Protein AF-D9CIC7-F1 (afdb_monomer_lite)

pLDDT: mean 97.39, std 2.64, range [76.44, 98.81]

Structure (mmCIF, N/CA/C/O backbone):
data_AF-D9CIC7-F1
#
_entry.id   AF-D9CIC7-F1
#
loop_
_atom_site.group_PDB
_atom_site.id
_atom_site.type_symbol
_atom_site.label_atom_id
_atom_site.label_alt_id
_atom_site.label_comp_id
_atom_site.label_asym_id
_atom_site.label_entity_id
_atom_site.label_seq_id
_atom_site.pdbx_PDB_ins_code
_atom_site.Cartn_x
_atom_site.Cartn_y
_atom_site.Cartn_z
_atom_site.occupancy
_atom_site.B_iso_or_equiv
_atom_site.auth_seq_id
_atom_site.auth_comp_id
_atom_site.auth_asym_id
_atom_site.auth_atom_id
_atom_site.p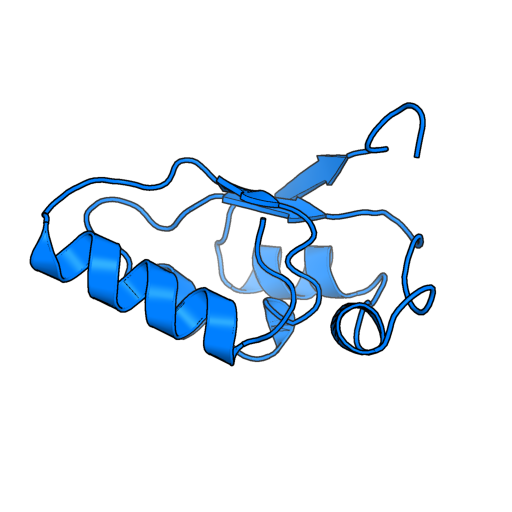dbx_PDB_model_num
ATOM 1 N N . HIS A 1 1 ? 4.425 7.455 4.649 1.00 94.12 1 HIS A N 1
ATOM 2 C CA . HIS A 1 1 ? 5.619 6.929 3.968 1.00 94.12 1 HIS A CA 1
ATOM 3 C C . HIS A 1 1 ? 6.043 5.707 4.752 1.00 94.12 1 HIS A C 1
ATOM 5 O O . HIS A 1 1 ? 6.456 5.871 5.888 1.00 94.12 1 HIS A O 1
ATOM 11 N N . CYS A 1 2 ? 5.811 4.517 4.210 1.00 97.25 2 CYS A N 1
ATOM 12 C CA . CYS A 1 2 ? 6.092 3.241 4.872 1.00 97.25 2 CYS A CA 1
ATOM 13 C C . CYS A 1 2 ? 6.610 2.298 3.798 1.00 97.25 2 CYS A C 1
ATOM 15 O O . CYS A 1 2 ? 6.051 2.293 2.702 1.00 97.25 2 CYS A O 1
ATOM 17 N N . TYR A 1 3 ? 7.650 1.532 4.084 1.00 97.62 3 TYR A N 1
ATOM 18 C CA . TYR A 1 3 ? 8.282 0.666 3.096 1.00 97.62 3 TYR A CA 1
ATOM 19 C C . TYR A 1 3 ? 8.071 -0.795 3.463 1.00 97.62 3 TYR A C 1
ATOM 21 O O . TYR A 1 3 ? 7.574 -1.568 2.640 1.00 97.62 3 TYR A O 1
ATOM 29 N N . GLU A 1 4 ? 8.405 -1.129 4.707 1.00 98.31 4 GLU A N 1
ATOM 30 C CA . GLU A 1 4 ? 8.444 -2.488 5.225 1.00 98.31 4 GLU A CA 1
ATOM 31 C C . GLU A 1 4 ? 7.124 -2.870 5.908 1.00 98.31 4 GLU A C 1
ATOM 33 O O . GLU A 1 4 ? 6.365 -2.023 6.387 1.00 98.31 4 GLU A O 1
ATOM 38 N N . ALA A 1 5 ? 6.853 -4.172 6.001 1.00 98.50 5 ALA A N 1
ATOM 39 C CA . ALA A 1 5 ? 5.670 -4.705 6.676 1.00 98.50 5 ALA A CA 1
ATOM 40 C C . ALA A 1 5 ? 5.569 -4.251 8.142 1.00 98.50 5 ALA A C 1
ATOM 42 O O . ALA A 1 5 ? 4.470 -4.019 8.646 1.00 98.50 5 ALA A O 1
ATOM 43 N N . VAL A 1 6 ? 6.713 -4.069 8.808 1.00 98.25 6 VAL A N 1
ATOM 44 C CA . VAL A 1 6 ? 6.784 -3.576 10.191 1.00 98.25 6 VAL A CA 1
ATOM 45 C C . VAL A 1 6 ? 6.349 -2.113 10.316 1.00 98.25 6 VAL A C 1
ATOM 47 O O . VAL A 1 6 ? 5.655 -1.771 11.273 1.00 98.25 6 VAL A O 1
ATOM 50 N N . ASP A 1 7 ? 6.663 -1.268 9.327 1.00 98.25 7 ASP A N 1
ATOM 51 C CA . ASP A 1 7 ? 6.209 0.128 9.293 1.00 98.25 7 ASP A CA 1
ATOM 52 C C . ASP A 1 7 ?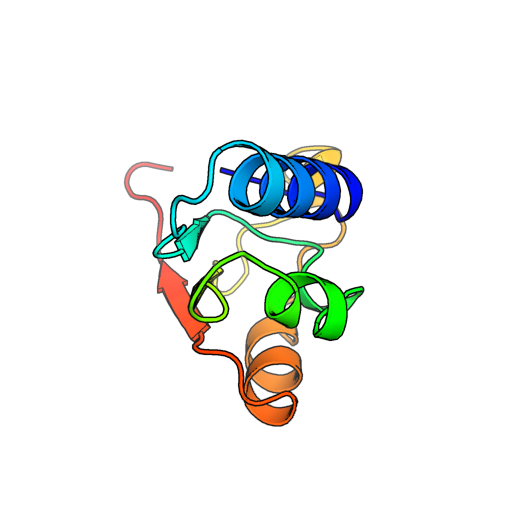 4.687 0.192 9.139 1.00 98.25 7 ASP A C 1
ATOM 54 O O . ASP A 1 7 ? 4.004 0.997 9.776 1.00 98.25 7 ASP A O 1
ATOM 58 N N . LEU A 1 8 ? 4.151 -0.673 8.271 1.00 98.62 8 LEU A N 1
ATOM 59 C CA . LEU A 1 8 ? 2.720 -0.778 8.004 1.00 98.62 8 LEU A CA 1
ATOM 60 C C . LEU A 1 8 ? 1.966 -1.232 9.257 1.00 98.62 8 LEU A C 1
ATOM 62 O O . LEU A 1 8 ? 0.943 -0.634 9.591 1.00 98.62 8 LEU A O 1
ATOM 66 N N . ASP A 1 9 ? 2.480 -2.239 9.971 1.00 98.69 9 ASP A N 1
ATOM 67 C CA . ASP A 1 9 ? 1.881 -2.732 11.218 1.00 98.69 9 ASP A CA 1
ATOM 68 C C . ASP A 1 9 ? 1.867 -1.651 12.297 1.00 98.69 9 ASP A C 1
ATOM 70 O O . ASP A 1 9 ? 0.819 -1.381 12.890 1.00 98.69 9 ASP A O 1
ATOM 74 N N . ALA A 1 10 ? 2.996 -0.963 12.490 1.00 98.75 10 ALA A N 1
ATOM 75 C CA . ALA A 1 10 ? 3.096 0.136 13.440 1.00 98.75 10 ALA A CA 1
ATOM 76 C C . ALA A 1 10 ? 2.049 1.221 13.149 1.00 98.75 10 ALA A C 1
ATOM 78 O O . ALA A 1 10 ? 1.298 1.615 14.044 1.00 98.75 10 ALA A O 1
ATOM 79 N N . MET A 1 11 ? 1.923 1.649 11.890 1.00 98.69 11 MET A N 1
ATOM 80 C CA . MET A 1 11 ? 0.925 2.647 11.514 1.00 98.69 11 MET A CA 1
ATOM 81 C C . MET A 1 11 ? -0.508 2.139 11.687 1.00 98.69 11 MET A C 1
ATOM 83 O O . MET A 1 11 ? -1.345 2.873 12.207 1.00 98.69 11 MET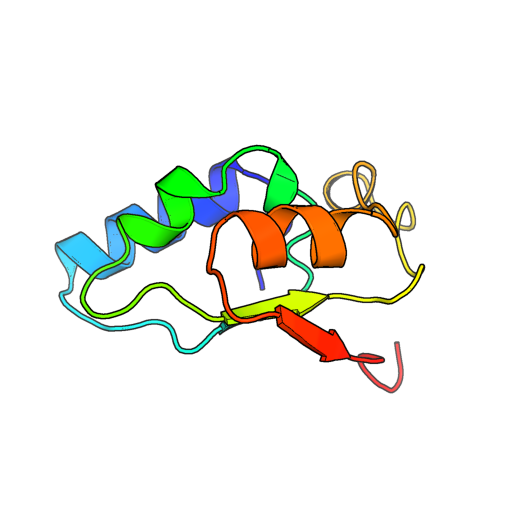 A O 1
ATOM 87 N N . VAL A 1 12 ? -0.805 0.891 11.314 1.00 98.69 12 VAL A N 1
ATOM 88 C CA . VAL A 1 12 ? -2.126 0.273 11.526 1.00 98.69 12 VAL A CA 1
ATOM 89 C C . VAL A 1 12 ? -2.488 0.242 13.013 1.00 98.69 12 VAL A C 1
ATOM 91 O O . VAL A 1 12 ? -3.613 0.600 13.375 1.00 98.69 12 VAL A O 1
ATOM 94 N N . ARG A 1 13 ? -1.549 -0.104 13.897 1.00 98.81 13 ARG A N 1
ATOM 95 C CA . ARG A 1 13 ? -1.755 -0.060 15.353 1.00 98.81 13 ARG A CA 1
ATOM 96 C C . ARG A 1 13 ? -2.036 1.361 15.840 1.00 98.81 13 ARG A C 1
ATOM 98 O O . ARG A 1 13 ? -3.029 1.565 16.534 1.00 98.81 13 ARG A O 1
ATOM 105 N N . ILE A 1 14 ? -1.252 2.342 15.389 1.00 98.69 14 ILE A N 1
ATOM 106 C CA . ILE A 1 14 ? -1.435 3.761 15.733 1.00 98.69 14 ILE A CA 1
ATOM 107 C C . ILE A 1 14 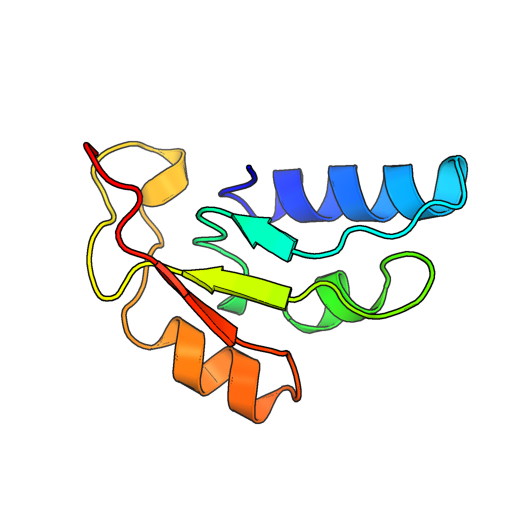? -2.810 4.275 15.264 1.00 98.69 14 ILE A C 1
ATOM 109 O O . ILE A 1 14 ? -3.490 4.968 16.022 1.00 98.69 14 ILE A O 1
ATOM 113 N N . THR A 1 15 ? -3.279 3.894 14.065 1.00 98.69 15 THR A N 1
ATOM 114 C CA . THR A 1 15 ? -4.634 4.272 13.606 1.00 98.69 15 THR A CA 1
ATOM 115 C C . THR A 1 15 ? -5.725 3.763 14.545 1.00 98.69 15 THR A C 1
ATOM 117 O O . THR A 1 15 ? -6.710 4.457 14.787 1.00 98.69 15 THR A O 1
ATOM 120 N N . ASN A 1 16 ? -5.549 2.560 15.100 1.00 98.75 16 ASN A N 1
ATOM 121 C CA . ASN A 1 16 ? -6.503 1.941 16.014 1.00 98.75 16 ASN A CA 1
ATOM 122 C C . ASN A 1 16 ? -6.417 2.499 17.435 1.00 98.75 16 ASN A C 1
ATOM 124 O O . ASN A 1 16 ? -7.444 2.529 18.112 1.00 98.75 16 ASN A O 1
ATOM 128 N N . GLU A 1 17 ? -5.240 2.935 17.877 1.00 98.81 17 GLU A N 1
ATOM 129 C CA . GLU A 1 17 ? -5.033 3.581 19.175 1.00 98.81 17 GLU A CA 1
ATOM 130 C C . GLU A 1 17 ? -5.699 4.960 19.213 1.00 98.81 17 GLU A C 1
ATOM 132 O O . GLU A 1 17 ? -6.543 5.220 20.067 1.00 98.81 17 GLU A O 1
ATOM 137 N N . PHE A 1 18 ? -5.405 5.803 18.221 1.00 98.69 18 PHE A N 1
ATOM 138 C CA . PHE A 1 18 ? -5.857 7.199 18.190 1.00 98.69 18 PHE A CA 1
ATOM 139 C C . PHE A 1 18 ? -7.082 7.445 17.299 1.00 98.69 18 PHE A C 1
ATOM 141 O O . PHE A 1 18 ? -7.513 8.584 17.141 1.00 98.69 18 PHE A O 1
ATOM 148 N N . LYS A 1 19 ? -7.662 6.385 16.725 1.00 98.50 19 LYS A N 1
ATOM 149 C CA . LYS A 1 19 ? -8.933 6.409 15.978 1.00 98.50 19 LYS A CA 1
ATOM 150 C C . LYS A 1 19 ? -8.956 7.405 14.809 1.00 98.50 19 LYS A C 1
ATOM 152 O O . LYS A 1 19 ? -9.935 8.124 14.617 1.00 98.50 19 LYS A O 1
ATOM 157 N N . PHE A 1 20 ? -7.910 7.405 13.983 1.00 98.50 20 PHE A N 1
ATOM 158 C CA . PHE A 1 20 ? -7.862 8.183 12.737 1.00 98.50 20 PHE A CA 1
ATOM 159 C C . PHE A 1 20 ? -7.665 7.284 11.518 1.00 98.50 20 PHE A C 1
ATOM 161 O O . PHE A 1 20 ? -7.096 6.201 11.617 1.00 98.50 20 PHE A O 1
ATOM 168 N N . SER A 1 21 ? -8.125 7.734 10.352 1.00 98.06 21 SER A N 1
ATOM 169 C CA . SER A 1 21 ? -7.959 6.989 9.102 1.00 98.06 21 SER A CA 1
ATOM 170 C C . SER A 1 21 ? -6.761 7.487 8.300 1.00 98.06 21 SER A C 1
ATOM 172 O O . SER A 1 21 ? -6.535 8.689 8.173 1.00 98.06 21 SER A O 1
ATOM 174 N N . ILE A 1 22 ? -6.025 6.549 7.704 1.00 98.25 22 ILE A N 1
ATOM 175 C CA . ILE A 1 22 ? -4.975 6.837 6.724 1.00 98.25 22 ILE A CA 1
ATOM 176 C C . ILE A 1 22 ? -5.588 6.738 5.328 1.00 98.25 22 ILE A C 1
ATOM 178 O O . ILE A 1 22 ? -6.182 5.723 4.975 1.00 98.25 22 ILE A O 1
ATOM 182 N N . ALA A 1 23 ? -5.423 7.784 4.519 1.00 98.12 23 ALA A N 1
ATOM 183 C CA . ALA A 1 23 ? -5.913 7.782 3.143 1.00 98.12 23 ALA A CA 1
ATOM 184 C C . ALA A 1 23 ? -5.105 6.827 2.249 1.00 98.12 23 ALA A C 1
ATOM 186 O O . ALA A 1 23 ? -5.687 6.055 1.486 1.00 98.12 23 ALA A O 1
ATOM 187 N N . ALA A 1 24 ? -3.772 6.867 2.353 1.00 98.31 24 ALA A N 1
ATOM 188 C CA . ALA A 1 24 ? -2.888 6.013 1.573 1.00 98.31 24 ALA A CA 1
ATOM 189 C C . ALA A 1 24 ? -1.534 5.760 2.253 1.00 98.31 24 ALA A C 1
ATOM 191 O O . ALA A 1 24 ? -0.978 6.641 2.914 1.00 98.31 24 ALA A O 1
ATOM 192 N N . PHE A 1 25 ? -0.962 4.582 2.009 1.00 98.44 25 PHE A N 1
ATOM 193 C CA . PHE A 1 25 ? 0.456 4.314 2.231 1.00 98.44 25 PHE A CA 1
ATOM 194 C C . PHE A 1 25 ? 1.261 4.644 0.972 1.00 98.44 25 PHE A C 1
ATOM 196 O O . PHE A 1 25 ? 0.893 4.249 -0.128 1.00 98.44 25 PHE A O 1
ATOM 203 N N . HIS A 1 26 ? 2.372 5.360 1.146 1.00 98.06 26 HIS A N 1
ATOM 204 C CA . HIS A 1 26 ? 3.295 5.744 0.071 1.00 98.06 26 HIS A CA 1
ATOM 205 C C . HIS A 1 26 ? 4.575 4.912 0.131 1.00 98.06 26 HIS A C 1
ATOM 207 O O . HIS A 1 26 ? 5.055 4.646 1.237 1.00 98.06 26 HIS A O 1
ATOM 213 N N . HIS A 1 27 ? 5.138 4.615 -1.048 1.00 96.69 27 HIS A N 1
ATOM 214 C CA . HIS A 1 27 ? 6.248 3.681 -1.316 1.00 96.69 27 HIS A CA 1
ATOM 215 C C . HIS A 1 27 ? 5.812 2.231 -1.159 1.00 96.69 27 HIS A C 1
ATOM 217 O O . HIS A 1 27 ? 5.744 1.509 -2.147 1.00 96.69 27 HIS A O 1
ATOM 223 N N . ALA A 1 28 ? 5.425 1.855 0.059 1.00 97.25 28 ALA A N 1
ATOM 224 C CA . ALA A 1 28 ? 4.595 0.700 0.368 1.00 97.25 28 ALA A CA 1
ATOM 225 C C . ALA A 1 28 ? 5.101 -0.616 -0.255 1.00 97.25 28 ALA A C 1
ATOM 227 O O . ALA A 1 28 ? 4.312 -1.463 -0.680 1.00 97.25 28 ALA A O 1
ATOM 228 N N . HIS A 1 29 ? 6.426 -0.772 -0.323 1.00 97.88 29 HIS A N 1
ATOM 229 C CA . HIS A 1 29 ? 7.077 -1.808 -1.120 1.00 97.88 29 HIS A CA 1
ATOM 230 C C . HIS A 1 29 ? 6.749 -3.226 -0.658 1.00 97.88 29 HIS A C 1
ATOM 232 O O . HIS A 1 29 ? 6.687 -4.112 -1.500 1.00 97.88 29 HIS A O 1
ATOM 238 N N . GLU A 1 30 ? 6.480 -3.437 0.631 1.00 98.38 30 GLU A N 1
ATOM 239 C CA . GLU A 1 30 ? 6.163 -4.753 1.198 1.00 98.38 30 GLU A CA 1
ATOM 240 C C . GLU A 1 30 ? 4.662 -5.018 1.390 1.00 98.38 30 GLU A C 1
ATOM 242 O O . GLU A 1 30 ? 4.275 -6.038 1.954 1.00 98.38 30 GLU A O 1
ATOM 247 N N . THR A 1 31 ? 3.781 -4.145 0.898 1.00 98.38 31 THR A N 1
ATOM 248 C CA . THR A 1 31 ? 2.325 -4.306 1.085 1.00 98.38 31 THR A CA 1
ATOM 249 C C . THR A 1 31 ? 1.761 -5.615 0.532 1.00 98.38 31 THR A C 1
ATOM 251 O O . THR A 1 31 ? 0.849 -6.175 1.138 1.00 98.38 31 THR A O 1
ATOM 254 N N . PHE A 1 32 ? 2.310 -6.140 -0.570 1.00 98.06 32 PHE A N 1
ATOM 255 C CA . PHE A 1 32 ? 1.893 -7.429 -1.141 1.00 98.06 32 PHE A CA 1
ATOM 256 C C . PHE A 1 32 ? 2.182 -8.629 -0.227 1.00 98.06 32 PHE A C 1
ATOM 258 O O . PHE A 1 32 ? 1.571 -9.677 -0.406 1.00 98.06 32 PHE A O 1
ATOM 265 N N . LEU A 1 33 ? 3.083 -8.489 0.752 1.00 98.38 33 LEU A N 1
ATOM 266 C CA . LEU A 1 33 ? 3.375 -9.535 1.735 1.00 98.38 33 LEU A CA 1
ATOM 267 C C . LEU A 1 33 ? 2.314 -9.597 2.840 1.00 98.38 33 LEU A C 1
ATOM 269 O O . LEU A 1 33 ? 2.167 -10.623 3.499 1.00 98.38 33 LEU A O 1
ATOM 273 N N . VAL A 1 34 ? 1.592 -8.495 3.065 1.00 98.50 34 VAL A N 1
ATOM 274 C CA . VAL A 1 34 ? 0.682 -8.318 4.206 1.00 98.50 34 VAL A CA 1
ATOM 275 C C . VAL A 1 34 ? -0.650 -7.641 3.821 1.00 98.50 34 VAL A C 1
ATOM 277 O O . VAL A 1 34 ? -1.097 -6.721 4.508 1.00 98.50 34 VAL A O 1
ATOM 280 N N . PRO A 1 35 ? -1.355 -8.073 2.758 1.00 98.31 35 PRO A N 1
ATOM 281 C CA . PRO A 1 35 ? -2.572 -7.397 2.296 1.00 98.31 35 PRO A CA 1
ATOM 282 C C . PRO A 1 35 ? -3.675 -7.347 3.366 1.00 98.31 35 PRO A C 1
ATOM 284 O O . PRO A 1 35 ? -4.375 -6.342 3.502 1.00 98.31 35 PRO A O 1
ATOM 287 N N . ASP A 1 36 ? -3.808 -8.396 4.179 1.00 98.62 36 ASP A N 1
ATOM 288 C CA . ASP A 1 36 ? -4.824 -8.444 5.235 1.00 98.62 36 ASP A CA 1
ATOM 289 C C . ASP A 1 36 ? -4.477 -7.578 6.451 1.00 98.62 36 ASP A C 1
ATOM 291 O O . ASP A 1 36 ? -5.375 -7.193 7.197 1.00 98.62 36 ASP A O 1
ATOM 295 N N . LEU A 1 37 ? -3.206 -7.205 6.641 1.00 98.69 37 LEU A N 1
ATOM 296 C CA . LEU A 1 37 ? -2.817 -6.231 7.662 1.00 98.69 37 LEU A CA 1
ATOM 297 C C . LEU A 1 37 ? -3.392 -4.848 7.342 1.00 98.69 37 LEU A C 1
ATOM 299 O O . LEU A 1 37 ? -3.929 -4.184 8.225 1.00 98.69 37 LEU A O 1
ATOM 303 N N . LEU A 1 38 ? -3.354 -4.440 6.072 1.00 98.56 38 LEU A N 1
ATOM 304 C CA . LEU A 1 38 ? -3.872 -3.141 5.630 1.00 98.56 38 LEU A CA 1
ATOM 305 C C . LEU A 1 38 ? -5.377 -3.004 5.884 1.00 98.56 38 LEU A C 1
ATOM 307 O O . LEU A 1 38 ? -5.864 -1.916 6.192 1.00 98.56 38 LEU A O 1
ATOM 311 N N . LYS A 1 39 ? -6.112 -4.120 5.818 1.00 98.62 39 LYS A N 1
ATOM 312 C CA . LYS A 1 39 ? -7.551 -4.172 6.105 1.00 98.62 39 LYS A CA 1
ATOM 313 C C . LYS A 1 39 ? -7.888 -3.973 7.585 1.00 98.62 39 LYS A C 1
ATOM 315 O O . LYS A 1 39 ? -9.040 -3.699 7.899 1.00 98.62 39 LYS A O 1
ATOM 320 N N . LYS A 1 40 ? -6.904 -4.094 8.482 1.00 98.69 40 LYS A N 1
ATOM 321 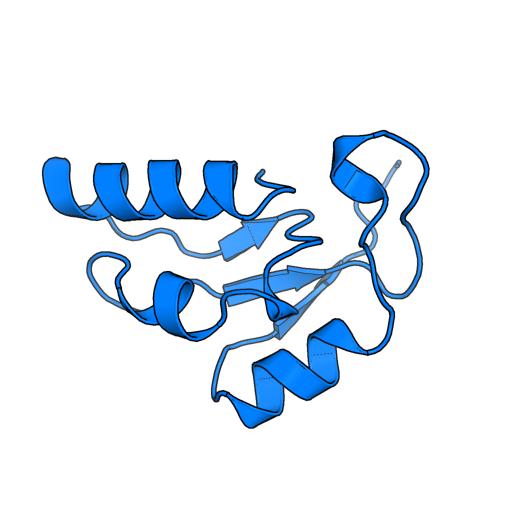C CA . LYS A 1 40 ? -7.069 -3.888 9.931 1.00 98.69 40 LYS A CA 1
ATOM 322 C C . LYS A 1 40 ? -6.885 -2.429 10.358 1.00 98.69 40 LYS A C 1
ATOM 324 O O . LYS A 1 40 ? -7.031 -2.132 11.542 1.00 98.69 40 LYS A O 1
ATOM 329 N N . ALA A 1 41 ? -6.537 -1.523 9.442 1.00 98.56 41 ALA A N 1
ATOM 330 C CA . ALA A 1 41 ? -6.464 -0.097 9.745 1.00 98.56 41 ALA A CA 1
ATOM 331 C C . ALA A 1 41 ? -7.818 0.434 10.236 1.00 98.56 41 ALA A C 1
ATOM 333 O O . ALA A 1 41 ? -8.875 -0.016 9.790 1.00 98.56 41 ALA A O 1
ATOM 334 N N . TYR A 1 42 ? -7.791 1.424 11.125 1.00 98.75 42 TYR A N 1
ATOM 335 C CA . TYR A 1 42 ? -9.019 2.030 11.618 1.00 98.75 42 TYR A CA 1
ATOM 336 C C . TYR A 1 42 ? -9.785 2.765 10.504 1.00 98.75 42 TYR A C 1
ATOM 338 O O . TYR A 1 42 ? -9.257 3.636 9.802 1.00 98.75 42 TYR A O 1
ATOM 346 N N . GLY A 1 43 ? -11.072 2.442 10.376 1.00 97.69 43 GLY A N 1
ATOM 347 C CA . GLY A 1 43 ? -11.939 2.958 9.323 1.00 97.69 43 GLY A CA 1
ATOM 348 C C . GLY A 1 43 ? -11.868 2.098 8.063 1.00 97.69 43 GLY A C 1
ATOM 349 O O . GLY A 1 43 ? -12.191 0.914 8.097 1.00 97.69 43 GLY A O 1
ATOM 350 N N . LYS A 1 44 ? -11.520 2.708 6.926 1.00 97.50 44 LYS A N 1
ATOM 351 C CA . LYS A 1 44 ? -11.407 2.001 5.641 1.00 97.50 44 LYS A CA 1
ATOM 352 C C . LYS A 1 44 ? -9.954 1.575 5.399 1.00 97.50 44 LYS A C 1
ATOM 354 O O . LYS A 1 44 ? -9.057 2.324 5.786 1.00 97.50 44 LYS A O 1
ATOM 359 N N . PRO A 1 45 ? -9.710 0.448 4.702 1.00 98.31 45 PRO A N 1
ATOM 360 C CA . PRO A 1 45 ? -8.365 0.079 4.276 1.00 98.31 45 PRO A CA 1
ATOM 361 C C . PRO A 1 45 ? -7.713 1.227 3.480 1.00 98.31 45 PRO A C 1
ATOM 363 O O . PRO A 1 45 ? -8.350 1.736 2.546 1.00 98.31 45 PRO A O 1
ATOM 366 N N . PRO A 1 46 ? -6.481 1.650 3.819 1.00 98.50 46 PRO A N 1
ATOM 367 C CA . PRO A 1 46 ? -5.781 2.694 3.087 1.00 98.50 46 PRO A CA 1
ATOM 368 C C . PRO A 1 46 ? -5.519 2.270 1.644 1.00 98.50 46 PRO A C 1
ATOM 370 O O . PRO A 1 46 ? -5.288 1.091 1.362 1.00 98.50 46 PRO A O 1
ATOM 373 N N . ALA A 1 47 ? -5.505 3.235 0.726 1.00 98.62 47 ALA A N 1
ATOM 374 C CA . ALA A 1 47 ? -4.978 2.990 -0.609 1.00 98.62 47 ALA A CA 1
ATOM 375 C C . ALA A 1 47 ? -3.463 2.725 -0.554 1.00 98.62 47 ALA A C 1
ATOM 377 O O . ALA A 1 47 ? -2.778 3.079 0.408 1.00 98.62 47 ALA A O 1
ATOM 378 N N . VAL A 1 48 ? -2.924 2.126 -1.609 1.00 98.69 48 VAL A N 1
ATOM 379 C CA . VAL A 1 48 ? -1.498 1.829 -1.722 1.00 98.69 48 VAL A CA 1
ATOM 380 C C . VAL A 1 48 ? -0.930 2.556 -2.934 1.00 98.69 48 VAL A C 1
ATOM 382 O O . VAL A 1 48 ? -1.271 2.238 -4.071 1.00 98.69 48 VAL A O 1
ATOM 385 N N . ALA A 1 49 ? -0.086 3.557 -2.679 1.00 98.31 49 ALA A N 1
ATOM 386 C CA . ALA A 1 49 ? 0.575 4.364 -3.695 1.00 98.31 49 ALA A CA 1
ATOM 387 C C . ALA A 1 49 ? 1.955 3.781 -4.034 1.00 98.31 49 ALA A C 1
ATOM 389 O O . ALA A 1 49 ? 2.904 3.898 -3.248 1.00 98.31 49 ALA A O 1
ATOM 390 N N . LEU A 1 50 ? 2.052 3.168 -5.214 1.00 97.94 50 LEU A N 1
ATOM 391 C CA . LEU A 1 50 ? 3.192 2.376 -5.670 1.00 97.94 50 LEU A CA 1
ATOM 392 C C . LEU A 1 50 ? 3.898 3.016 -6.860 1.00 97.94 50 LEU A C 1
ATOM 394 O O . LEU A 1 50 ? 3.290 3.701 -7.682 1.00 97.94 50 LEU A O 1
ATOM 398 N N . PHE A 1 51 ? 5.187 2.725 -6.978 1.00 97.00 51 PHE A N 1
ATOM 399 C CA . PHE A 1 51 ? 5.923 2.931 -8.218 1.00 97.00 51 PHE A CA 1
ATOM 400 C C . PHE A 1 51 ? 5.645 1.797 -9.205 1.00 97.00 51 PHE A C 1
ATOM 402 O O . PHE A 1 51 ? 5.313 0.686 -8.797 1.00 97.00 51 PHE A O 1
ATOM 409 N N . ALA A 1 52 ? 5.847 2.058 -10.499 1.00 95.50 52 ALA A N 1
ATOM 410 C CA . ALA A 1 52 ? 5.851 0.995 -11.504 1.00 95.50 52 ALA A CA 1
ATOM 411 C C . ALA A 1 52 ? 7.039 0.040 -11.291 1.00 95.50 52 ALA A C 1
ATOM 413 O O . ALA A 1 52 ? 6.850 -1.164 -11.163 1.00 95.50 52 ALA A O 1
ATOM 414 N N . THR A 1 53 ? 8.256 0.588 -11.217 1.00 95.31 53 THR A N 1
ATOM 415 C CA . THR A 1 53 ? 9.499 -0.199 -11.098 1.00 95.31 53 THR A CA 1
ATOM 416 C C . THR A 1 53 ? 10.576 0.444 -10.217 1.00 95.31 53 THR A C 1
ATOM 418 O O . THR A 1 53 ? 11.598 -0.191 -9.962 1.00 95.31 53 THR A O 1
ATOM 421 N N . ASN A 1 54 ? 10.381 1.677 -9.728 1.00 95.56 54 ASN A N 1
ATOM 422 C CA . ASN A 1 54 ? 11.379 2.355 -8.896 1.00 95.56 54 ASN A CA 1
ATOM 423 C C . ASN A 1 54 ? 11.455 1.703 -7.505 1.00 95.56 54 ASN A C 1
ATOM 425 O O . ASN A 1 54 ? 10.589 1.926 -6.661 1.00 95.56 54 ASN A O 1
ATOM 429 N N . ALA A 1 55 ? 12.466 0.866 -7.290 1.00 95.12 55 ALA A N 1
ATOM 430 C CA . ALA A 1 55 ? 12.699 0.088 -6.074 1.00 95.12 55 ALA A CA 1
ATOM 431 C C . ALA A 1 55 ? 14.204 -0.191 -5.909 1.00 95.12 55 ALA A C 1
ATOM 433 O O . ALA A 1 55 ? 15.008 0.189 -6.757 1.00 95.12 55 ALA A O 1
ATOM 434 N N . ARG A 1 56 ? 14.603 -0.879 -4.828 1.00 94.62 56 ARG A N 1
ATOM 435 C CA . ARG A 1 56 ? 15.988 -1.354 -4.581 1.00 94.62 56 ARG A CA 1
ATOM 436 C C . ARG A 1 56 ? 17.062 -0.266 -4.433 1.00 94.62 56 ARG A C 1
ATOM 438 O O . ARG A 1 56 ? 18.237 -0.587 -4.310 1.00 94.62 56 ARG A O 1
ATOM 445 N N . TYR A 1 57 ? 16.672 1.003 -4.362 1.00 94.38 57 TYR A N 1
ATOM 446 C CA . TYR A 1 57 ? 17.575 2.134 -4.122 1.00 94.38 57 TYR A CA 1
ATOM 447 C C . TYR A 1 57 ? 17.972 2.298 -2.639 1.00 94.38 57 TYR A C 1
ATOM 449 O O . TYR A 1 57 ? 18.889 3.051 -2.322 1.00 94.38 57 TYR A O 1
ATOM 457 N N . LYS A 1 58 ? 17.288 1.600 -1.720 1.00 94.44 58 LYS A N 1
ATOM 458 C CA . LYS A 1 58 ? 17.544 1.546 -0.266 1.00 94.44 58 LYS A CA 1
ATOM 459 C C . LYS A 1 58 ? 17.190 0.159 0.280 1.00 94.44 58 LYS A C 1
ATOM 461 O O . LYS A 1 58 ? 16.407 -0.558 -0.341 1.00 94.44 58 LYS A O 1
ATOM 466 N N . ARG A 1 59 ? 17.696 -0.177 1.476 1.00 97.44 59 ARG A N 1
ATOM 467 C CA . ARG A 1 59 ? 17.411 -1.440 2.197 1.00 97.44 59 ARG A CA 1
ATOM 468 C C . ARG A 1 59 ? 15.910 -1.738 2.277 1.00 97.44 59 ARG A C 1
ATOM 470 O O . ARG A 1 59 ? 15.463 -2.793 1.853 1.00 97.44 59 ARG A O 1
ATOM 477 N N . GLU A 1 60 ? 15.143 -0.780 2.775 1.00 97.31 60 GLU A N 1
ATOM 478 C CA . GLU A 1 60 ? 13.689 -0.871 2.969 1.00 97.31 60 GLU A CA 1
ATOM 479 C C . GLU A 1 60 ? 12.898 -0.970 1.646 1.00 97.31 60 GLU A C 1
ATOM 481 O O . GLU A 1 60 ? 11.803 -1.520 1.600 1.00 97.31 60 GLU A O 1
ATOM 486 N N . ALA A 1 61 ? 13.467 -0.499 0.531 1.00 96.62 61 ALA A N 1
ATOM 487 C CA . ALA A 1 61 ? 12.858 -0.578 -0.799 1.00 96.62 61 ALA A CA 1
ATOM 488 C C . ALA A 1 61 ? 13.237 -1.860 -1.564 1.00 96.62 61 ALA A C 1
ATOM 490 O O . ALA A 1 61 ? 12.853 -2.023 -2.725 1.00 96.62 61 ALA A O 1
ATOM 491 N N . TYR A 1 62 ? 14.025 -2.757 -0.960 1.00 97.06 62 TYR A N 1
ATOM 492 C CA . TYR A 1 62 ? 14.616 -3.906 -1.650 1.00 97.06 62 TYR A CA 1
ATOM 493 C C . TYR A 1 62 ? 13.569 -4.876 -2.208 1.00 97.06 62 TYR A C 1
ATOM 495 O O . TYR A 1 62 ? 13.721 -5.381 -3.321 1.00 97.06 62 TYR A O 1
ATOM 503 N N . ARG A 1 63 ? 12.476 -5.095 -1.467 1.00 96.88 63 ARG A N 1
ATOM 504 C CA . ARG A 1 63 ? 11.400 -6.019 -1.851 1.00 96.88 63 ARG A CA 1
ATOM 505 C C . ARG A 1 63 ? 10.351 -5.416 -2.790 1.00 96.88 63 ARG A C 1
ATOM 507 O O . ARG A 1 63 ? 9.342 -6.063 -3.045 1.00 96.88 63 ARG A O 1
ATOM 514 N N . GLY A 1 64 ? 10.564 -4.209 -3.319 1.00 96.62 64 GLY A N 1
ATOM 515 C CA . GLY A 1 64 ? 9.648 -3.631 -4.302 1.00 96.62 64 GLY A CA 1
ATOM 516 C C . GLY A 1 64 ? 9.469 -4.532 -5.528 1.00 96.62 64 GLY A C 1
ATOM 517 O O . GLY A 1 64 ? 10.443 -5.082 -6.045 1.00 96.62 64 GLY A O 1
ATOM 518 N N . SER A 1 65 ? 8.223 -4.665 -5.987 1.00 96.44 65 SER A N 1
ATOM 519 C CA . SER A 1 65 ? 7.855 -5.502 -7.129 1.00 96.44 65 SER A CA 1
ATOM 520 C C . SER A 1 65 ? 6.796 -4.836 -8.008 1.00 96.44 65 SER A C 1
ATOM 522 O O . SER A 1 65 ? 5.823 -4.261 -7.522 1.00 96.44 65 SER A O 1
ATOM 524 N N . GLU A 1 66 ? 6.973 -4.983 -9.315 1.00 96.56 66 GLU A N 1
ATOM 525 C CA . GLU A 1 66 ? 6.036 -4.641 -10.381 1.00 96.56 66 GLU A CA 1
ATOM 526 C C . GLU A 1 66 ? 4.738 -5.470 -10.340 1.00 96.56 66 GLU A C 1
ATOM 528 O O . GLU A 1 66 ? 3.730 -5.068 -10.919 1.00 96.56 66 GLU A O 1
ATOM 533 N N . PHE A 1 67 ? 4.730 -6.605 -9.628 1.00 97.62 67 PHE A N 1
ATOM 534 C CA . PHE A 1 67 ? 3.551 -7.461 -9.452 1.00 97.62 67 PHE A CA 1
ATOM 535 C C . PHE A 1 67 ? 2.667 -7.029 -8.273 1.00 97.62 67 PHE A C 1
ATOM 537 O O . PHE A 1 67 ? 1.498 -7.420 -8.206 1.00 97.62 67 PHE A O 1
ATOM 544 N N . THR A 1 68 ? 3.181 -6.186 -7.368 1.00 98.12 68 THR A N 1
ATOM 545 C CA . THR A 1 68 ? 2.458 -5.677 -6.190 1.00 98.12 68 THR A CA 1
ATOM 546 C C . THR A 1 68 ? 1.085 -5.081 -6.542 1.00 98.12 68 THR A C 1
ATOM 548 O O . THR A 1 68 ? 0.114 -5.453 -5.882 1.00 98.12 68 THR A O 1
ATOM 551 N N . PRO A 1 69 ? 0.925 -4.236 -7.588 1.00 98.25 69 PRO A N 1
ATOM 552 C CA . PRO A 1 69 ? -0.385 -3.705 -7.971 1.00 98.25 69 PRO A CA 1
ATOM 553 C C . PRO A 1 69 ? -1.429 -4.787 -8.256 1.00 98.25 69 PRO A C 1
ATOM 555 O O . PRO A 1 69 ? -2.568 -4.682 -7.802 1.00 98.25 69 PRO A O 1
ATOM 558 N N . ARG A 1 70 ? -1.039 -5.845 -8.981 1.00 98.25 70 ARG A N 1
ATOM 559 C CA . ARG A 1 70 ? -1.946 -6.941 -9.330 1.00 98.25 70 ARG A CA 1
ATOM 560 C C . ARG A 1 70 ? -2.378 -7.706 -8.084 1.00 98.25 70 ARG A C 1
ATOM 562 O O . ARG A 1 70 ? -3.574 -7.887 -7.882 1.00 98.25 70 ARG A O 1
ATOM 569 N N . ILE A 1 71 ? -1.418 -8.085 -7.239 1.00 98.62 71 ILE A N 1
ATOM 570 C CA . ILE A 1 71 ? -1.681 -8.821 -5.995 1.00 98.62 71 ILE A CA 1
ATOM 571 C C . ILE A 1 71 ? -2.651 -8.027 -5.112 1.00 98.62 71 ILE A C 1
ATOM 573 O O . ILE A 1 71 ? -3.679 -8.542 -4.689 1.00 98.62 71 ILE A O 1
ATOM 577 N N . LEU A 1 72 ? -2.382 -6.744 -4.872 1.00 98.62 72 LEU A N 1
ATOM 578 C CA . LEU A 1 72 ? -3.234 -5.923 -4.008 1.00 98.62 72 LEU A CA 1
ATOM 579 C C . LEU A 1 72 ? -4.638 -5.712 -4.585 1.00 98.62 72 LEU A C 1
ATOM 581 O O . LEU A 1 72 ? -5.611 -5.736 -3.829 1.00 98.62 72 LEU A O 1
ATOM 585 N N . SER A 1 73 ? -4.748 -5.542 -5.905 1.00 98.50 73 SER A N 1
ATOM 586 C CA . SER A 1 73 ? -6.041 -5.451 -6.587 1.00 98.50 73 SER A CA 1
ATOM 587 C C . SER A 1 73 ? -6.856 -6.735 -6.416 1.00 98.50 73 SER A C 1
ATOM 589 O O . SER A 1 73 ? -8.042 -6.656 -6.101 1.00 98.50 73 SER A O 1
ATOM 591 N N . ASP A 1 74 ? -6.231 -7.908 -6.553 1.00 98.62 74 ASP A N 1
ATOM 592 C CA . ASP A 1 74 ? -6.885 -9.207 -6.336 1.00 98.62 74 ASP A CA 1
ATOM 593 C C . ASP A 1 74 ? -7.328 -9.384 -4.866 1.00 98.62 74 ASP A C 1
ATOM 595 O O . ASP A 1 74 ? -8.338 -10.028 -4.586 1.00 98.62 74 ASP A O 1
ATOM 599 N N . HIS A 1 75 ? -6.644 -8.732 -3.917 1.00 98.56 75 HIS A N 1
ATOM 600 C CA . HIS A 1 75 ? -7.050 -8.644 -2.507 1.00 98.56 75 HIS A CA 1
ATOM 601 C C . HIS A 1 75 ? -8.096 -7.546 -2.207 1.00 98.56 75 HIS A C 1
ATOM 603 O O . HIS A 1 75 ? -8.446 -7.346 -1.035 1.00 98.56 75 HIS A O 1
ATOM 609 N N . GLY A 1 76 ? -8.605 -6.844 -3.226 1.00 98.31 76 GLY A N 1
ATOM 610 C CA . GLY A 1 76 ? -9.633 -5.805 -3.102 1.00 98.31 76 GLY A CA 1
ATOM 611 C C . GLY A 1 76 ? -9.132 -4.471 -2.539 1.00 98.31 76 GLY A C 1
ATOM 612 O O . GLY A 1 76 ? -9.931 -3.672 -2.045 1.00 98.31 76 GLY A O 1
ATOM 613 N N . LEU A 1 77 ? -7.820 -4.221 -2.570 1.00 98.69 77 LEU A N 1
ATOM 614 C CA . LEU A 1 77 ? -7.219 -2.974 -2.096 1.00 98.69 77 LEU A CA 1
ATOM 615 C C . LEU A 1 77 ? -7.098 -1.955 -3.233 1.00 98.69 77 LEU A C 1
ATOM 617 O O . LEU A 1 77 ? -6.813 -2.294 -4.381 1.00 98.69 77 LEU A O 1
ATOM 621 N N . LYS A 1 78 ? -7.291 -0.673 -2.907 1.00 98.69 78 LYS A N 1
ATOM 622 C CA . LYS A 1 78 ? -7.155 0.417 -3.879 1.00 98.69 78 LYS A CA 1
ATOM 623 C C . LYS A 1 78 ? -5.683 0.684 -4.160 1.00 98.69 78 LYS A C 1
ATOM 625 O O . LYS A 1 78 ? -4.962 1.110 -3.261 1.00 98.69 78 LYS A O 1
ATOM 630 N N . VAL A 1 79 ? -5.261 0.498 -5.404 1.00 98.44 79 VAL A N 1
ATOM 631 C CA . VAL A 1 79 ? -3.896 0.794 -5.848 1.00 98.44 79 VAL A CA 1
ATOM 632 C C . VAL A 1 79 ? -3.867 2.107 -6.623 1.00 98.44 79 VAL A C 1
ATOM 634 O O . VAL A 1 79 ? -4.739 2.372 -7.447 1.00 98.44 79 VAL A O 1
ATOM 637 N N . VAL A 1 80 ? -2.855 2.928 -6.353 1.00 98.19 80 VAL A N 1
ATOM 638 C CA . VAL A 1 80 ? -2.571 4.179 -7.062 1.00 98.19 80 VAL A CA 1
ATOM 639 C C . VAL A 1 80 ? -1.132 4.127 -7.557 1.00 98.19 80 VAL A C 1
ATOM 641 O O . VAL A 1 80 ? -0.232 3.760 -6.807 1.00 98.19 80 VAL A O 1
ATOM 644 N N . MET A 1 81 ? -0.897 4.510 -8.809 1.00 97.44 81 MET A N 1
ATOM 645 C CA . MET A 1 81 ? 0.457 4.590 -9.360 1.00 97.44 81 MET A CA 1
ATOM 646 C C . MET A 1 81 ? 1.011 6.006 -9.179 1.00 97.44 81 MET A C 1
ATOM 648 O O . MET A 1 81 ? 0.313 6.979 -9.465 1.00 97.44 81 MET A O 1
ATOM 652 N N . LYS A 1 82 ? 2.259 6.131 -8.713 1.00 95.88 82 LYS A N 1
ATOM 653 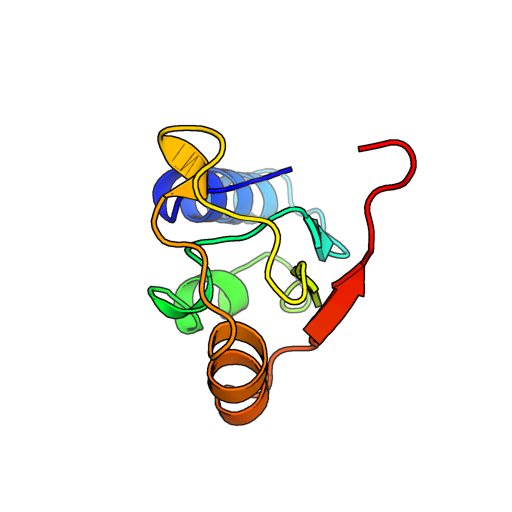C CA . LYS A 1 82 ? 2.954 7.415 -8.531 1.00 95.88 82 LYS A CA 1
ATOM 654 C C . LYS A 1 82 ? 4.362 7.412 -9.131 1.00 95.88 82 LYS A C 1
ATOM 656 O O . LYS A 1 82 ? 5.009 6.370 -9.219 1.00 95.88 82 LYS A O 1
ATOM 661 N N . CYS A 1 83 ? 4.843 8.601 -9.491 1.00 94.88 83 CYS A N 1
ATOM 662 C CA . CYS A 1 83 ? 6.233 8.840 -9.892 1.00 94.88 83 CYS A CA 1
ATOM 663 C C . CYS A 1 83 ? 7.104 9.386 -8.757 1.00 94.88 83 CYS A C 1
ATOM 665 O O . CYS A 1 83 ? 8.301 9.157 -8.777 1.00 94.88 83 CYS A O 1
ATOM 667 N N . ASP A 1 84 ? 6.501 10.063 -7.770 1.00 94.88 84 ASP A N 1
ATOM 668 C CA . ASP A 1 84 ? 7.215 10.747 -6.680 1.00 94.88 84 ASP A CA 1
ATOM 669 C C . ASP A 1 84 ? 8.124 11.897 -7.133 1.00 94.88 84 ASP A C 1
ATOM 671 O O . ASP A 1 84 ? 9.135 12.160 -6.503 1.00 94.88 84 ASP A O 1
ATOM 675 N N . HIS A 1 85 ? 7.770 12.597 -8.216 1.00 93.81 85 HIS A N 1
ATOM 676 C CA . HIS A 1 85 ? 8.577 13.701 -8.746 1.00 93.81 85 HIS A CA 1
ATOM 677 C C . HIS A 1 85 ? 9.036 14.683 -7.637 1.00 93.81 85 HIS A C 1
ATOM 679 O O . HIS A 1 85 ? 8.189 15.140 -6.863 1.00 93.81 85 HIS A O 1
ATOM 685 N N . PRO A 1 86 ? 10.336 15.038 -7.557 1.00 93.25 86 PRO A N 1
ATOM 686 C CA . PRO A 1 86 ? 11.390 14.829 -8.559 1.00 93.25 86 PRO A CA 1
ATOM 687 C C . PRO A 1 86 ? 12.273 13.589 -8.338 1.00 93.25 86 PRO A C 1
ATOM 689 O O . PRO A 1 86 ? 13.360 13.540 -8.909 1.00 93.25 86 PRO A O 1
ATOM 692 N N . VAL A 1 87 ? 11.848 12.655 -7.481 1.00 76.44 87 VAL A N 1
ATOM 693 C CA . VAL A 1 87 ? 12.622 11.461 -7.088 1.00 76.44 87 VAL A CA 1
ATOM 694 C C . VAL A 1 87 ? 13.092 10.644 -8.285 1.00 76.44 87 VAL A C 1
ATOM 696 O O . VAL A 1 87 ? 12.289 10.439 -9.225 1.00 76.44 87 VAL A O 1
#

Sequence (87 aa):
HCYEAVDLDAMVRITNEFKFSIAAFHHAHETFLVPDLLKKAYGKPPAVALFATNARYKREAYRGSEFTPRILSDHGLKVVMKCDHPV

Foldseek 3Di:
DAQAPVSLLVQQVVCVVVVHDDQEDEQPQCCLVPLVSQCSRRDHRHAYEHECDPAPPDPSRNNHDNCSVVSNVVVVHHYHYDDPPPD

Radius of gyration: 12.13 Å; chains: 1; bounding box: 30×24×31 Å

Organism: NCBI:txid175245

Secondary structure (DSSP, 8-state):
-B-SHHHHHHHHHHHHHHT---SEEEB-TTGGG-HHHHTTSSSSPPEEEE-SS---SSGGGTT--TTHHHHHHHTTPPEEE---TT-